Protein AF-A0A368G9F6-F1 (afdb_monomer_lite)

Radius of gyration: 18.99 Å; chains: 1; bounding box: 75×34×53 Å

Organism: Ancylostoma caninum (NCBI:txid29170)

Foldseek 3Di:
DDDDPPPPPPLPQDEQEALELVSLVDDLVSHQEYAYDCVNPVCLVVDPSNQVNQAPRAEYQEAAAPPEADQDRYPDLEHEYEQNREHADAYARHQEDHHYDYDQPGQYEAHADNHQNYACPVVVVVCVVSVHPHHDHDHHHPPDPPPPPPDD

Structure (mmCIF, N/CA/C/O backbone):
data_AF-A0A368G9F6-F1
#
_entry.id   AF-A0A368G9F6-F1
#
loop_
_atom_site.group_PDB
_atom_site.id
_atom_site.type_symbol
_atom_site.label_atom_id
_atom_site.label_alt_id
_atom_site.label_comp_id
_atom_site.label_asym_id
_atom_site.label_entity_id
_atom_site.label_seq_id
_atom_site.pdbx_PDB_ins_code
_atom_site.Cartn_x
_atom_site.Cartn_y
_atom_site.Cartn_z
_atom_site.occupancy
_atom_site.B_iso_or_equiv
_atom_site.auth_seq_id
_atom_site.auth_comp_id
_atom_site.auth_asym_id
_atom_site.auth_atom_id
_atom_site.pdbx_PDB_model_num
ATOM 1 N N . SER A 1 1 ? 36.247 -20.193 29.866 1.00 38.34 1 SER A N 1
ATOM 2 C CA . SER A 1 1 ? 34.857 -20.304 30.342 1.00 38.34 1 SER A CA 1
ATOM 3 C C . SER A 1 1 ? 34.238 -18.927 30.326 1.00 38.34 1 SER A C 1
ATOM 5 O O . SER A 1 1 ? 34.652 -18.111 31.130 1.00 38.34 1 SER A O 1
ATOM 7 N N . LEU A 1 2 ? 33.587 -18.513 29.239 1.00 40.16 2 LEU A N 1
ATOM 8 C CA . LEU A 1 2 ? 32.252 -18.899 28.742 1.00 40.16 2 LEU A CA 1
ATOM 9 C C . LEU A 1 2 ? 31.105 -18.337 29.595 1.00 40.16 2 LEU A C 1
ATOM 11 O O . LEU A 1 2 ? 30.931 -18.760 30.732 1.00 40.16 2 LEU A O 1
ATOM 15 N N . ASN A 1 3 ? 30.322 -17.495 28.907 1.00 39.22 3 ASN A N 1
ATOM 16 C CA . ASN A 1 3 ? 28.922 -17.102 29.103 1.00 39.22 3 ASN A CA 1
ATOM 17 C C . ASN A 1 3 ? 28.603 -16.147 30.268 1.00 39.22 3 ASN A C 1
ATOM 19 O O . ASN A 1 3 ? 29.138 -16.281 31.356 1.00 39.22 3 ASN A O 1
ATOM 23 N N . ASP A 1 4 ? 27.739 -15.143 30.118 1.00 39.31 4 ASP A N 1
ATOM 24 C CA . ASP A 1 4 ? 26.715 -14.903 29.094 1.00 39.31 4 ASP A CA 1
ATOM 25 C C . ASP A 1 4 ? 26.522 -13.386 28.931 1.00 39.31 4 ASP A C 1
ATOM 27 O O . ASP A 1 4 ? 26.034 -12.695 29.825 1.00 39.31 4 ASP A O 1
ATOM 31 N N . GLY A 1 5 ? 26.967 -12.853 27.794 1.00 38.47 5 GLY A N 1
ATOM 32 C CA . GLY A 1 5 ? 26.631 -11.505 27.365 1.00 38.47 5 GLY A CA 1
ATOM 33 C C . GLY A 1 5 ? 25.258 -11.524 26.717 1.00 38.47 5 GLY A C 1
ATOM 34 O O . GLY A 1 5 ? 25.165 -11.422 25.494 1.00 38.47 5 GLY A O 1
ATOM 35 N N . SER A 1 6 ? 24.207 -11.642 27.526 1.00 40.81 6 SER A N 1
ATOM 36 C CA . SER A 1 6 ? 22.826 -11.532 27.065 1.00 40.81 6 SER A CA 1
ATOM 37 C C . SER A 1 6 ? 22.538 -10.071 26.710 1.00 40.81 6 SER A C 1
ATOM 39 O O . SER A 1 6 ? 21.923 -9.316 27.460 1.00 40.81 6 SER A O 1
ATOM 41 N N . ARG A 1 7 ? 23.025 -9.634 25.545 1.00 39.84 7 ARG A N 1
ATOM 42 C CA . ARG A 1 7 ? 22.480 -8.462 24.868 1.00 39.84 7 ARG A CA 1
ATOM 43 C C . ARG A 1 7 ? 21.118 -8.876 24.340 1.00 39.84 7 ARG A C 1
ATOM 45 O O . ARG A 1 7 ? 21.007 -9.481 23.280 1.00 39.84 7 ARG A O 1
ATOM 52 N N . ILE A 1 8 ? 20.090 -8.570 25.120 1.00 41.03 8 ILE A N 1
ATOM 53 C CA . ILE A 1 8 ? 18.724 -8.495 24.623 1.00 41.03 8 ILE A CA 1
ATOM 54 C C . ILE A 1 8 ? 18.738 -7.384 23.572 1.00 41.03 8 ILE A C 1
ATOM 56 O O . ILE A 1 8 ? 18.712 -6.199 23.901 1.00 41.03 8 ILE A O 1
ATOM 60 N N . PHE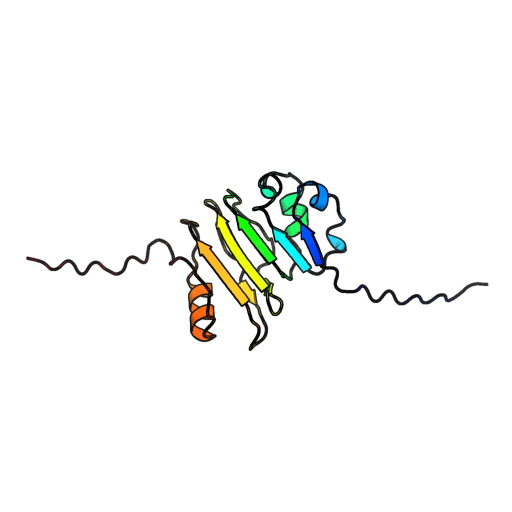 A 1 9 ? 18.846 -7.764 22.302 1.00 40.84 9 PHE A N 1
ATOM 61 C CA . PHE A 1 9 ? 18.438 -6.890 21.220 1.00 40.84 9 PHE A CA 1
ATOM 62 C C . PHE A 1 9 ? 16.920 -6.826 21.320 1.00 40.84 9 PHE A C 1
ATOM 64 O O . PHE A 1 9 ? 16.219 -7.732 20.879 1.00 40.84 9 PHE A O 1
ATOM 71 N N . ILE A 1 10 ? 16.403 -5.774 21.952 1.00 43.94 10 ILE A N 1
ATOM 72 C CA . ILE A 1 10 ? 15.061 -5.329 21.607 1.00 43.94 10 ILE A CA 1
ATOM 73 C C . ILE A 1 10 ? 15.214 -4.900 20.151 1.00 43.94 10 ILE A C 1
ATOM 75 O O . ILE A 1 10 ? 15.770 -3.835 19.885 1.00 43.94 10 ILE A O 1
ATOM 79 N N . SER A 1 11 ? 14.850 -5.772 19.209 1.00 46.03 11 SER A N 1
ATOM 80 C CA . SER A 1 11 ? 14.675 -5.375 17.818 1.00 46.03 11 SER A CA 1
ATOM 81 C C . SER A 1 11 ? 13.563 -4.335 17.843 1.00 46.03 11 SER A C 1
ATOM 83 O O . SER A 1 11 ? 12.380 -4.673 17.916 1.00 46.03 11 SER A O 1
ATOM 85 N N . GLY A 1 12 ? 13.951 -3.064 17.935 1.00 52.72 12 GLY A N 1
ATOM 86 C CA . GLY A 1 12 ? 13.027 -1.961 17.764 1.00 52.72 12 GLY A CA 1
ATOM 87 C C . GLY A 1 12 ? 12.317 -2.175 16.438 1.00 52.72 12 GLY A C 1
ATOM 88 O O . GLY A 1 12 ? 12.935 -2.650 15.487 1.00 52.72 12 GLY A O 1
ATOM 89 N N . ALA A 1 13 ? 11.020 -1.898 16.400 1.00 60.62 13 ALA A N 1
ATOM 90 C CA . ALA A 1 13 ? 10.264 -1.952 15.166 1.00 60.62 13 ALA A CA 1
ATOM 91 C C . ALA A 1 13 ? 10.911 -0.996 14.148 1.00 60.62 13 ALA A C 1
ATOM 93 O O . ALA A 1 13 ? 10.700 0.215 14.210 1.00 60.62 13 ALA A O 1
ATOM 94 N N . GLU A 1 14 ? 11.761 -1.518 13.261 1.00 86.06 14 GLU A N 1
ATOM 95 C CA . GLU A 1 14 ? 12.431 -0.708 12.260 1.00 86.06 14 GLU A CA 1
ATOM 96 C C . GLU A 1 14 ? 11.470 -0.452 11.102 1.00 86.06 14 GLU A C 1
ATOM 98 O O . GLU A 1 14 ? 10.943 -1.381 10.480 1.00 86.06 14 GLU A O 1
ATOM 103 N N . THR A 1 15 ? 11.206 0.827 10.852 1.00 92.88 15 THR A N 1
ATOM 104 C CA . THR A 1 15 ? 10.525 1.274 9.642 1.00 92.88 15 THR A CA 1
ATOM 105 C C . THR A 1 15 ? 11.558 1.374 8.526 1.00 92.88 15 THR A C 1
ATOM 107 O O . THR A 1 15 ? 12.552 2.092 8.650 1.00 92.88 15 THR A O 1
ATOM 110 N N . CYS A 1 16 ? 11.315 0.677 7.424 1.00 95.00 16 CYS A N 1
ATOM 111 C CA . CYS A 1 16 ? 12.109 0.801 6.215 1.00 95.00 16 CYS A CA 1
ATOM 112 C C . CYS A 1 16 ? 11.551 1.917 5.339 1.00 95.00 16 CYS A C 1
ATOM 114 O O . CYS A 1 16 ? 10.407 1.854 4.895 1.00 95.00 16 CYS A O 1
ATOM 116 N N . TYR A 1 17 ? 12.388 2.922 5.101 1.00 95.50 17 TYR A N 1
ATOM 117 C CA . TYR A 1 17 ? 12.109 4.038 4.207 1.00 95.50 17 TYR A CA 1
ATOM 118 C C . TYR A 1 17 ? 12.598 3.676 2.809 1.00 95.50 17 TYR A C 1
ATOM 120 O O . TYR A 1 17 ? 13.780 3.381 2.639 1.00 95.50 17 TYR A O 1
ATOM 128 N N . VAL A 1 18 ? 11.690 3.669 1.839 1.00 96.38 18 VAL A N 1
ATOM 129 C CA . VAL A 1 18 ? 11.954 3.340 0.437 1.00 96.38 18 VAL A CA 1
ATOM 130 C C . VAL A 1 18 ? 11.541 4.535 -0.411 1.00 96.38 18 VAL A C 1
ATOM 132 O O . VAL A 1 18 ? 10.379 4.671 -0.799 1.00 96.38 18 VAL A O 1
ATOM 135 N N . HIS A 1 19 ? 12.494 5.435 -0.656 1.00 96.12 19 HIS A N 1
ATOM 136 C CA . HIS A 1 19 ? 12.287 6.690 -1.394 1.00 96.12 19 HIS A CA 1
ATOM 137 C C . HIS A 1 19 ? 13.164 6.778 -2.651 1.00 96.12 19 HIS A C 1
ATOM 139 O O . HIS A 1 19 ? 13.049 7.730 -3.418 1.00 96.12 19 HIS A O 1
ATOM 145 N N . SER A 1 20 ? 14.026 5.784 -2.872 1.00 96.44 20 SER A N 1
ATOM 146 C CA . SER A 1 20 ? 14.850 5.607 -4.064 1.00 96.44 20 SER A CA 1
ATOM 147 C C . SER A 1 20 ? 15.125 4.126 -4.333 1.00 96.44 20 SER A C 1
ATOM 149 O O . SER A 1 20 ? 15.037 3.292 -3.429 1.00 96.44 20 SER A O 1
ATOM 151 N N . VAL A 1 21 ? 15.546 3.785 -5.556 1.00 95.62 21 VAL A N 1
ATOM 152 C CA . VAL A 1 21 ? 15.940 2.399 -5.901 1.00 95.62 21 VAL A CA 1
ATOM 153 C C . VAL A 1 21 ? 17.037 1.850 -4.973 1.00 95.62 21 VAL A C 1
ATOM 155 O O . VAL A 1 21 ? 17.052 0.661 -4.670 1.00 95.62 21 VAL A O 1
ATOM 158 N N . LYS A 1 22 ? 17.943 2.702 -4.468 1.00 95.62 22 LYS A N 1
ATOM 159 C CA . LYS A 1 22 ? 19.035 2.276 -3.571 1.00 95.62 22 LYS A CA 1
ATOM 160 C C . LYS A 1 22 ? 18.538 1.744 -2.230 1.00 95.62 22 LYS A C 1
ATOM 162 O O . LYS A 1 22 ? 19.216 0.920 -1.623 1.00 95.62 22 LYS A O 1
ATOM 167 N N . ASP A 1 23 ? 17.375 2.191 -1.771 1.00 95.44 23 ASP A N 1
ATOM 168 C CA . ASP A 1 23 ? 16.820 1.752 -0.490 1.00 95.44 23 ASP A CA 1
ATOM 169 C C . ASP A 1 23 ? 16.366 0.285 -0.538 1.00 95.44 23 ASP A C 1
ATOM 171 O O . ASP A 1 23 ? 16.315 -0.383 0.494 1.00 95.44 23 ASP A O 1
ATOM 175 N N . LEU A 1 24 ? 16.132 -0.246 -1.745 1.00 95.44 24 LEU A N 1
ATOM 176 C CA . LEU A 1 24 ? 15.812 -1.654 -1.987 1.00 95.44 24 LEU A CA 1
ATOM 177 C C . LEU A 1 24 ? 17.014 -2.594 -1.782 1.00 95.44 24 LEU A C 1
ATOM 179 O O . LEU A 1 24 ? 16.836 -3.808 -1.752 1.00 95.44 24 LEU A O 1
ATOM 183 N N . GLU A 1 25 ? 18.235 -2.064 -1.63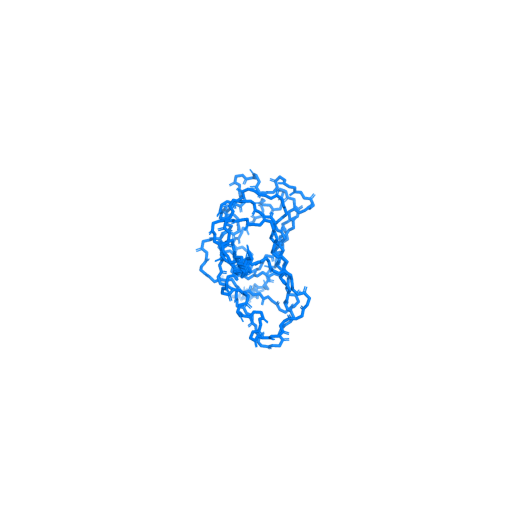2 1.00 93.62 25 GLU A N 1
ATOM 184 C CA . GLU A 1 25 ? 19.430 -2.860 -1.300 1.00 93.62 25 GLU A CA 1
ATOM 185 C C . GLU A 1 25 ? 19.475 -3.279 0.176 1.00 93.62 25 GLU A C 1
ATOM 187 O O . GLU A 1 25 ? 20.312 -4.093 0.575 1.00 93.62 25 GLU A O 1
ATOM 192 N N . ARG A 1 26 ? 18.602 -2.704 1.011 1.00 89.69 26 ARG A N 1
ATOM 193 C CA . ARG A 1 26 ? 18.502 -3.058 2.426 1.00 89.69 26 ARG A CA 1
ATOM 194 C C . ARG A 1 26 ? 17.938 -4.468 2.596 1.00 89.69 26 ARG A C 1
ATOM 196 O O . ARG A 1 26 ? 17.255 -5.010 1.731 1.00 89.69 26 ARG A O 1
ATOM 203 N N . ASN A 1 27 ? 18.194 -5.061 3.756 1.00 88.62 27 ASN A N 1
ATOM 204 C CA . ASN A 1 27 ? 17.630 -6.358 4.084 1.00 88.62 27 ASN A CA 1
ATOM 205 C C . ASN A 1 27 ? 16.159 -6.220 4.514 1.00 88.62 27 ASN A C 1
ATOM 207 O O . ASN A 1 27 ? 15.869 -5.766 5.620 1.00 88.62 27 ASN A O 1
ATOM 211 N N . ALA A 1 28 ? 15.230 -6.663 3.663 1.00 88.31 28 ALA A N 1
ATOM 212 C CA . ALA A 1 28 ? 13.794 -6.595 3.934 1.00 88.31 28 ALA A CA 1
ATOM 213 C C . ALA A 1 28 ? 13.364 -7.338 5.216 1.00 88.31 28 ALA A C 1
ATOM 215 O O . ALA A 1 28 ? 12.358 -6.976 5.819 1.00 88.31 28 ALA A O 1
ATOM 216 N N . SER A 1 29 ? 14.118 -8.350 5.676 1.00 87.81 29 SER A N 1
ATOM 217 C CA . SER A 1 29 ? 13.768 -9.099 6.895 1.00 87.81 29 SER A CA 1
ATOM 218 C C . SER A 1 29 ? 13.927 -8.293 8.187 1.00 87.81 29 SER A C 1
ATOM 220 O O . SER A 1 29 ? 13.459 -8.727 9.236 1.00 87.81 29 SER A O 1
ATOM 222 N N . GLU A 1 30 ? 14.629 -7.163 8.133 1.00 88.06 30 GLU A N 1
ATOM 223 C CA . GLU A 1 30 ? 14.790 -6.241 9.264 1.00 88.06 30 GLU A CA 1
ATOM 224 C C . GLU A 1 30 ? 13.619 -5.247 9.347 1.00 88.06 30 GLU A C 1
ATOM 226 O O . GLU A 1 30 ? 13.393 -4.630 10.386 1.00 88.06 30 GLU A O 1
ATOM 231 N N . CYS A 1 31 ? 12.825 -5.133 8.278 1.00 91.12 31 CYS A N 1
ATOM 232 C CA . CYS A 1 31 ? 11.699 -4.218 8.195 1.00 91.12 31 CYS A CA 1
ATOM 233 C C . CYS A 1 31 ? 10.491 -4.762 8.961 1.00 91.12 31 CYS A C 1
ATOM 235 O O . CYS A 1 31 ? 9.897 -5.776 8.599 1.00 91.12 31 CYS A O 1
ATOM 237 N N . THR A 1 32 ? 10.067 -4.032 9.986 1.00 90.31 32 THR A N 1
ATOM 238 C CA . THR A 1 32 ? 8.788 -4.286 10.669 1.00 90.31 32 THR A CA 1
ATOM 239 C C . THR A 1 32 ? 7.654 -3.459 10.086 1.00 90.31 32 THR A C 1
ATOM 241 O O . THR A 1 32 ? 6.514 -3.911 10.091 1.00 90.31 32 THR A O 1
ATOM 244 N N . ALA A 1 33 ? 7.977 -2.281 9.543 1.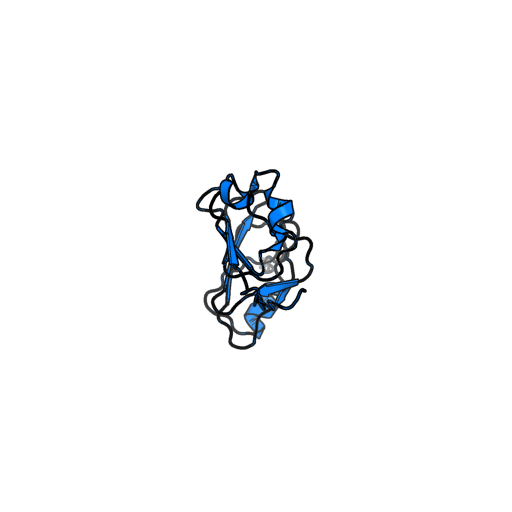00 95.06 33 ALA A N 1
ATOM 245 C CA . ALA A 1 33 ? 7.030 -1.437 8.840 1.00 95.06 33 ALA A CA 1
ATOM 246 C C . ALA A 1 33 ? 7.625 -0.794 7.589 1.00 95.06 33 ALA A C 1
ATOM 248 O O . ALA A 1 33 ? 8.845 -0.715 7.435 1.00 95.06 33 ALA A O 1
ATOM 249 N N . LEU A 1 34 ? 6.747 -0.318 6.709 1.00 96.50 34 LEU A N 1
ATOM 250 C CA . LEU A 1 34 ? 7.099 0.342 5.458 1.00 96.50 34 LEU A CA 1
ATOM 251 C C . LEU A 1 34 ? 6.720 1.825 5.478 1.00 96.50 34 LEU A C 1
ATOM 253 O O . LEU A 1 34 ? 5.607 2.202 5.856 1.00 96.50 34 LEU A O 1
ATOM 257 N N . ASP A 1 35 ? 7.648 2.638 4.998 1.00 97.19 35 ASP A N 1
ATOM 258 C CA . ASP A 1 35 ? 7.422 3.993 4.519 1.00 97.19 35 ASP A CA 1
ATOM 259 C C . ASP A 1 35 ? 7.886 4.040 3.056 1.00 97.19 35 ASP A C 1
ATOM 261 O O . ASP A 1 35 ? 9.080 4.077 2.764 1.00 97.19 35 ASP A O 1
ATOM 265 N N . LEU A 1 36 ? 6.938 3.929 2.127 1.00 97.00 36 LEU A N 1
ATOM 266 C CA . LEU A 1 36 ? 7.181 3.898 0.687 1.00 97.00 36 LEU A CA 1
ATOM 267 C C . LEU A 1 36 ? 6.691 5.193 0.047 1.00 97.00 36 LEU A C 1
ATOM 269 O O . LEU A 1 36 ? 5.519 5.553 0.186 1.00 97.00 36 LEU A O 1
ATOM 273 N N . ASN A 1 37 ? 7.559 5.829 -0.739 1.00 96.44 37 ASN A N 1
ATOM 274 C CA . ASN A 1 37 ? 7.204 6.997 -1.532 1.00 96.44 37 ASN A CA 1
ATOM 275 C C . ASN A 1 37 ? 7.773 6.909 -2.951 1.00 96.44 37 ASN A C 1
ATOM 277 O O . ASN A 1 37 ? 8.915 7.295 -3.199 1.00 96.44 37 ASN A O 1
ATOM 281 N N . THR A 1 38 ? 6.953 6.446 -3.897 1.00 94.69 38 THR A N 1
ATOM 282 C CA . THR A 1 38 ? 7.357 6.314 -5.306 1.00 94.69 38 THR A CA 1
ATOM 283 C C . THR A 1 38 ? 7.222 7.607 -6.103 1.00 94.69 38 THR A C 1
ATOM 285 O O . THR A 1 38 ? 7.608 7.633 -7.264 1.00 94.69 38 THR A O 1
ATOM 288 N N . TYR A 1 39 ? 6.687 8.685 -5.520 1.00 91.12 39 TYR A N 1
ATOM 289 C CA . TYR A 1 39 ? 6.613 9.985 -6.194 1.00 91.12 39 TYR A CA 1
ATOM 290 C C . TYR A 1 39 ? 7.995 10.647 -6.313 1.00 91.12 39 TYR A C 1
ATOM 292 O O . TYR A 1 39 ? 8.253 11.394 -7.253 1.00 91.12 39 TYR A O 1
ATOM 300 N N . LEU A 1 40 ? 8.897 10.374 -5.364 1.00 86.81 40 LEU A N 1
ATOM 301 C CA . LEU A 1 40 ? 10.263 10.911 -5.377 1.00 86.81 40 LEU A CA 1
ATOM 302 C C . LEU A 1 40 ? 11.158 10.219 -6.412 1.00 86.81 40 LEU A C 1
ATOM 304 O O . LEU A 1 40 ? 12.055 10.853 -6.966 1.00 86.81 40 LEU A O 1
ATOM 308 N N . ASP A 1 41 ? 10.894 8.942 -6.681 1.00 90.19 41 ASP A N 1
ATOM 309 C CA . ASP A 1 41 ? 11.612 8.133 -7.656 1.00 90.19 41 ASP A CA 1
ATOM 310 C C . ASP A 1 41 ? 10.664 7.073 -8.239 1.00 90.19 41 ASP A C 1
ATOM 312 O O . ASP A 1 41 ? 10.329 6.067 -7.607 1.00 90.19 41 ASP A O 1
ATOM 316 N N . HIS A 1 42 ? 10.216 7.318 -9.470 1.00 87.44 42 HIS A N 1
ATOM 317 C CA . HIS A 1 42 ? 9.282 6.437 -10.169 1.00 87.44 42 HIS A CA 1
ATOM 318 C C . HIS A 1 42 ? 9.946 5.125 -10.621 1.00 87.44 42 HIS A C 1
ATOM 320 O O . HIS A 1 42 ? 9.243 4.184 -10.989 1.00 87.44 42 HIS A O 1
ATOM 326 N N . ASP A 1 43 ? 11.281 5.032 -10.606 1.00 92.50 43 ASP A N 1
ATOM 327 C CA . ASP A 1 43 ? 11.989 3.816 -11.005 1.00 92.50 43 ASP A CA 1
ATOM 328 C C . ASP A 1 43 ? 12.031 2.771 -9.881 1.00 92.50 43 ASP A C 1
ATOM 330 O O . ASP A 1 43 ? 12.310 1.603 -10.156 1.00 92.50 43 ASP A O 1
ATOM 334 N N . ILE A 1 44 ? 11.652 3.136 -8.644 1.00 95.44 44 ILE A N 1
ATOM 335 C CA . ILE A 1 44 ? 11.494 2.196 -7.519 1.00 95.44 44 ILE A CA 1
ATOM 336 C C . ILE A 1 44 ? 10.639 1.004 -7.940 1.00 95.44 44 ILE A C 1
ATOM 338 O O . ILE A 1 44 ? 11.074 -0.134 -7.817 1.00 95.44 44 ILE A O 1
ATOM 342 N N . VAL A 1 45 ? 9.449 1.257 -8.488 1.00 93.44 45 VAL A N 1
ATOM 343 C CA . VAL A 1 45 ? 8.487 0.203 -8.854 1.00 93.44 45 VAL A CA 1
ATOM 344 C C . VAL A 1 45 ? 8.913 -0.620 -10.067 1.00 93.44 45 VAL A C 1
ATOM 346 O O . VAL A 1 45 ? 8.394 -1.713 -10.274 1.00 93.44 45 VAL A O 1
ATOM 349 N N . ARG A 1 46 ? 9.870 -0.117 -10.856 1.00 92.19 46 ARG A N 1
ATOM 350 C CA . ARG A 1 46 ? 10.441 -0.814 -12.016 1.00 92.19 46 ARG A CA 1
ATOM 351 C C . ARG A 1 46 ? 11.640 -1.681 -11.652 1.00 92.19 46 ARG A C 1
ATOM 353 O O . ARG A 1 46 ? 12.079 -2.476 -12.482 1.00 92.19 46 ARG A O 1
ATOM 360 N N . SER A 1 47 ? 12.190 -1.522 -10.449 1.00 94.75 47 SER A N 1
ATOM 361 C CA . SER A 1 47 ? 13.268 -2.375 -9.967 1.00 94.75 47 SER A CA 1
ATOM 362 C C . SER A 1 47 ? 12.783 -3.817 -9.830 1.00 94.75 47 SER A C 1
ATOM 364 O O . SER A 1 47 ? 11.729 -4.091 -9.257 1.00 94.75 47 SER A O 1
ATOM 366 N N . ASP A 1 48 ? 13.606 -4.753 -10.290 1.00 94.88 48 ASP A N 1
ATOM 367 C CA . ASP A 1 48 ? 13.420 -6.191 -10.100 1.00 94.88 48 ASP A CA 1
ATOM 368 C C . ASP A 1 48 ? 13.361 -6.604 -8.619 1.00 94.88 48 ASP A C 1
ATOM 370 O O . ASP A 1 48 ? 12.734 -7.606 -8.282 1.00 94.88 48 ASP A O 1
ATOM 374 N N . LYS A 1 49 ? 13.951 -5.807 -7.721 1.00 95.19 49 LYS A N 1
ATOM 375 C CA . LYS A 1 49 ? 13.948 -6.035 -6.267 1.00 95.19 49 LYS A CA 1
ATOM 376 C C . LYS A 1 49 ? 12.690 -5.541 -5.566 1.00 95.19 49 LYS A C 1
ATOM 378 O O . LYS A 1 49 ? 12.431 -5.954 -4.438 1.00 95.19 49 LYS A O 1
ATOM 383 N N . PHE A 1 50 ? 11.917 -4.656 -6.195 1.00 95.50 50 PHE A N 1
ATOM 384 C CA . PHE A 1 50 ? 10.834 -3.934 -5.530 1.00 95.50 50 PHE A CA 1
ATOM 385 C C . PHE A 1 50 ? 9.810 -4.867 -4.892 1.00 95.50 50 PHE A C 1
ATOM 387 O O . PHE A 1 50 ? 9.563 -4.797 -3.687 1.00 95.50 50 PHE A O 1
ATOM 394 N N . PHE A 1 51 ? 9.234 -5.760 -5.700 1.00 95.69 51 PHE A N 1
ATOM 395 C CA . PHE A 1 51 ? 8.183 -6.651 -5.226 1.00 95.69 51 PHE A CA 1
ATOM 396 C C . PHE A 1 51 ? 8.704 -7.575 -4.124 1.00 95.69 51 PHE A C 1
ATOM 398 O O . PHE A 1 51 ? 8.073 -7.701 -3.078 1.00 95.69 51 PHE A O 1
ATOM 405 N N . ASP A 1 52 ? 9.884 -8.167 -4.316 1.00 94.94 52 ASP A N 1
ATOM 406 C CA . ASP A 1 52 ? 10.485 -9.059 -3.325 1.00 94.94 52 ASP A CA 1
ATOM 407 C C . ASP A 1 52 ? 10.789 -8.361 -1.996 1.00 94.94 52 ASP A C 1
ATOM 409 O O . ASP A 1 52 ? 10.639 -8.987 -0.944 1.00 94.94 52 ASP A O 1
ATOM 413 N N . PHE A 1 53 ? 11.142 -7.075 -2.032 1.00 95.94 53 PHE A N 1
ATOM 414 C CA . PHE A 1 53 ? 11.385 -6.274 -0.839 1.00 95.94 53 PHE A CA 1
ATOM 415 C C . PHE A 1 53 ? 10.100 -6.032 -0.038 1.00 95.94 53 PHE A C 1
ATOM 417 O O . PHE A 1 53 ? 10.070 -6.259 1.171 1.00 95.94 53 PHE A O 1
ATOM 424 N N . ILE A 1 54 ? 9.023 -5.579 -0.690 1.00 95.06 54 ILE A N 1
ATOM 425 C CA . ILE A 1 54 ? 7.830 -5.107 0.031 1.00 95.06 54 ILE A CA 1
ATOM 426 C C . ILE A 1 54 ? 6.772 -6.186 0.281 1.00 95.06 54 ILE A C 1
ATOM 428 O O . ILE A 1 54 ? 5.944 -6.017 1.179 1.00 95.06 54 ILE A O 1
ATOM 432 N N . LYS A 1 55 ? 6.770 -7.293 -0.481 1.00 94.56 55 LYS A N 1
ATOM 433 C CA . LYS A 1 55 ? 5.619 -8.217 -0.554 1.00 94.56 55 LYS A CA 1
ATOM 434 C C . LYS A 1 55 ? 5.178 -8.826 0.778 1.00 94.56 55 LYS A C 1
ATOM 436 O O . LYS A 1 55 ? 4.011 -9.194 0.896 1.00 94.56 55 LYS A O 1
ATOM 441 N N . ASN A 1 56 ? 6.089 -8.920 1.750 1.00 93.81 56 ASN A N 1
ATOM 442 C CA . ASN A 1 56 ? 5.863 -9.521 3.068 1.00 93.81 56 ASN A CA 1
ATOM 443 C C . ASN A 1 56 ? 5.842 -8.508 4.225 1.00 93.81 56 ASN A C 1
ATOM 445 O O . ASN A 1 56 ? 5.664 -8.916 5.373 1.00 93.81 56 ASN A O 1
ATOM 449 N N . ILE A 1 57 ? 6.025 -7.209 3.964 1.00 94.50 57 ILE A N 1
ATOM 450 C CA . ILE A 1 57 ? 5.950 -6.195 5.021 1.00 94.50 57 ILE A CA 1
ATOM 451 C C . ILE A 1 57 ? 4.474 -5.960 5.353 1.00 94.50 57 ILE A C 1
ATOM 453 O O . ILE A 1 57 ? 3.698 -5.543 4.494 1.00 94.50 57 ILE A O 1
ATOM 457 N N . GLY A 1 58 ? 4.087 -6.262 6.594 1.00 94.12 58 GLY A N 1
ATOM 458 C CA . GLY A 1 58 ? 2.683 -6.299 7.017 1.00 94.12 58 GLY A CA 1
ATOM 459 C C . GLY A 1 58 ? 2.153 -5.044 7.701 1.00 94.12 58 GLY A C 1
ATOM 460 O O . GLY A 1 58 ? 0.973 -5.016 8.041 1.00 94.12 58 GLY A O 1
ATOM 461 N N . GLU A 1 59 ? 2.984 -4.027 7.927 1.00 96.19 59 GLU A N 1
ATOM 462 C CA . GLU A 1 59 ? 2.594 -2.810 8.645 1.00 96.19 59 GLU A CA 1
ATOM 463 C C . GLU A 1 59 ? 3.081 -1.555 7.917 1.00 96.19 59 GLU A C 1
ATOM 465 O O . GLU A 1 59 ? 4.269 -1.437 7.633 1.00 96.19 59 GLU A O 1
ATOM 470 N N . TYR A 1 60 ? 2.194 -0.610 7.599 1.00 96.50 60 TYR A N 1
ATOM 471 C CA . TYR A 1 60 ? 2.521 0.588 6.817 1.00 96.50 60 TYR A CA 1
ATOM 472 C C . TYR A 1 60 ? 2.330 1.876 7.627 1.00 96.50 60 TYR A C 1
ATOM 474 O O . TYR A 1 60 ? 1.359 2.041 8.372 1.00 96.50 60 TYR A O 1
ATOM 482 N N . VAL A 1 61 ? 3.270 2.805 7.435 1.00 96.25 61 VAL A N 1
ATOM 483 C CA . VAL A 1 61 ? 3.202 4.199 7.900 1.00 96.25 61 VAL A CA 1
ATOM 484 C C . VAL A 1 61 ? 2.839 5.106 6.731 1.00 96.25 61 VAL A C 1
ATOM 486 O O . VAL A 1 61 ? 1.874 5.862 6.792 1.00 96.25 61 VAL A O 1
ATOM 489 N N . LEU A 1 62 ? 3.574 4.979 5.631 1.00 96.62 62 LEU A N 1
ATOM 490 C CA . LEU A 1 62 ? 3.284 5.651 4.374 1.00 96.62 62 LEU A CA 1
ATOM 491 C C . LEU A 1 62 ? 3.326 4.614 3.260 1.00 96.62 62 LEU A C 1
ATOM 493 O O . LEU A 1 62 ? 4.287 3.856 3.145 1.00 96.62 62 LEU A O 1
ATOM 497 N N . PHE A 1 63 ? 2.296 4.600 2.425 1.00 97.25 63 PHE A N 1
ATOM 498 C CA . PHE A 1 63 ? 2.296 3.832 1.192 1.00 97.25 63 PHE A CA 1
ATOM 499 C C . PHE A 1 63 ? 1.815 4.717 0.056 1.00 97.25 63 PHE A C 1
ATOM 501 O O . PHE A 1 63 ? 0.614 4.860 -0.159 1.00 97.25 63 PHE A O 1
ATOM 508 N N . MET A 1 64 ? 2.755 5.348 -0.642 1.00 96.81 64 MET A N 1
ATOM 509 C CA . MET A 1 64 ? 2.471 6.179 -1.802 1.00 96.81 64 MET A CA 1
ATOM 510 C C . MET A 1 64 ? 2.974 5.499 -3.066 1.00 96.81 64 MET A C 1
ATOM 512 O O . MET A 1 64 ? 4.175 5.460 -3.330 1.00 96.81 64 MET A O 1
ATOM 516 N N . LEU A 1 65 ? 2.020 5.002 -3.842 1.00 94.50 65 LEU A N 1
ATOM 517 C CA . LEU A 1 65 ? 2.218 4.409 -5.147 1.00 94.50 65 LEU A CA 1
ATOM 518 C C . LEU A 1 65 ? 1.670 5.366 -6.212 1.00 94.50 65 LEU A C 1
ATOM 520 O O . LEU A 1 65 ? 0.481 5.346 -6.515 1.00 94.50 65 LEU A O 1
ATOM 524 N N . ALA A 1 66 ? 2.527 6.238 -6.735 1.00 91.62 66 ALA A N 1
ATOM 525 C CA . ALA A 1 66 ? 2.168 7.268 -7.708 1.00 91.62 66 ALA A CA 1
ATOM 526 C C . ALA A 1 66 ? 2.474 6.826 -9.148 1.00 91.62 66 ALA A C 1
ATOM 528 O O . ALA A 1 66 ? 3.599 6.416 -9.438 1.00 91.62 66 ALA A O 1
ATOM 529 N N . ARG A 1 67 ? 1.492 6.969 -10.050 1.00 88.88 67 ARG A N 1
ATOM 530 C CA . ARG A 1 67 ? 1.611 6.794 -11.515 1.00 88.88 67 ARG A CA 1
ATOM 531 C C . ARG A 1 67 ? 2.366 5.536 -11.936 1.00 88.88 67 ARG A C 1
ATOM 533 O O . ARG A 1 67 ? 3.333 5.603 -12.698 1.00 88.88 67 ARG A O 1
ATOM 540 N N . SER A 1 68 ? 1.923 4.396 -11.425 1.00 88.56 68 SER A N 1
ATOM 541 C CA . SER A 1 68 ? 2.552 3.099 -11.695 1.00 88.56 68 SER A CA 1
ATOM 542 C C . SER A 1 68 ? 1.615 2.127 -12.413 1.00 88.56 68 SER A C 1
ATOM 544 O O . SER A 1 68 ? 0.407 2.339 -12.482 1.00 88.56 68 SER A O 1
ATOM 546 N N . ASP A 1 69 ? 2.195 1.045 -12.921 1.00 89.50 69 ASP A N 1
ATOM 547 C CA . ASP A 1 69 ? 1.557 -0.046 -13.665 1.00 89.50 69 ASP A CA 1
ATOM 548 C C . ASP A 1 69 ? 1.721 -1.403 -12.943 1.00 89.50 69 ASP A C 1
ATOM 550 O O . ASP A 1 69 ? 1.689 -2.483 -13.536 1.00 89.50 69 ASP A O 1
ATOM 554 N N . LEU A 1 70 ? 1.896 -1.368 -11.618 1.00 91.31 70 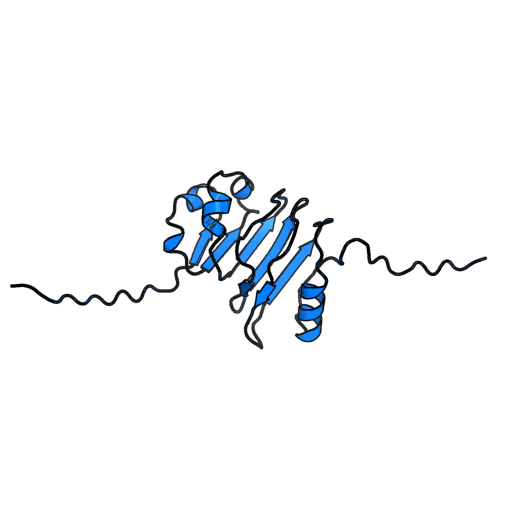LEU A N 1
ATOM 555 C CA . LEU A 1 70 ? 1.969 -2.580 -10.805 1.00 91.31 70 LEU A CA 1
ATOM 556 C C . LEU A 1 70 ? 0.626 -3.299 -10.739 1.00 91.31 70 LEU A C 1
ATOM 558 O O . LEU A 1 70 ? -0.331 -2.780 -10.175 1.00 91.31 70 LEU A O 1
ATOM 562 N N . ARG A 1 71 ? 0.609 -4.564 -11.152 1.00 91.19 71 ARG A N 1
ATOM 563 C CA . ARG A 1 71 ? -0.556 -5.448 -10.978 1.00 91.19 71 ARG A CA 1
ATOM 564 C C . ARG A 1 71 ? -0.777 -5.906 -9.541 1.00 91.19 71 ARG A C 1
ATOM 566 O O . ARG A 1 71 ? -1.895 -6.247 -9.156 1.00 91.19 71 ARG A O 1
ATOM 573 N N . LYS A 1 72 ? 0.293 -5.933 -8.742 1.00 91.38 72 LYS A N 1
ATOM 574 C CA . LYS A 1 72 ? 0.305 -6.422 -7.358 1.00 91.38 72 LYS A CA 1
ATOM 575 C C . LYS A 1 72 ? 1.465 -5.796 -6.583 1.00 91.38 72 LYS A C 1
ATOM 577 O O . LYS A 1 72 ? 2.568 -5.713 -7.113 1.00 91.38 72 LYS A O 1
ATOM 582 N N . PHE A 1 73 ? 1.238 -5.425 -5.321 1.00 91.81 73 PHE A N 1
ATOM 583 C CA . PHE A 1 73 ? 2.286 -4.885 -4.438 1.00 91.81 73 PHE A CA 1
ATOM 584 C C . PHE A 1 73 ? 2.507 -5.695 -3.147 1.00 91.81 73 PHE A C 1
ATOM 586 O O . PHE A 1 73 ? 3.486 -5.474 -2.447 1.00 91.81 73 PHE A O 1
ATOM 593 N N . THR A 1 74 ? 1.631 -6.647 -2.812 1.00 94.38 74 THR A N 1
ATOM 594 C CA . THR A 1 74 ? 1.762 -7.461 -1.591 1.00 94.38 74 THR A CA 1
ATOM 595 C C . THR A 1 74 ? 1.253 -8.887 -1.791 1.00 94.38 74 THR A C 1
ATOM 597 O O . THR A 1 74 ? 0.307 -9.102 -2.553 1.00 94.38 74 THR A O 1
ATOM 600 N N . ASP A 1 75 ? 1.864 -9.858 -1.104 1.00 94.69 75 ASP A N 1
ATOM 601 C CA . ASP A 1 75 ? 1.348 -11.230 -0.975 1.00 94.69 75 ASP A CA 1
ATOM 602 C C . ASP A 1 75 ? 0.385 -11.388 0.213 1.00 94.69 75 ASP A C 1
ATOM 604 O O . ASP A 1 75 ? -0.337 -12.384 0.299 1.00 94.69 75 ASP A O 1
ATOM 608 N N . LEU A 1 76 ? 0.336 -10.401 1.107 1.00 95.00 76 LEU A N 1
ATOM 609 C CA . LEU A 1 76 ? -0.491 -10.441 2.303 1.00 95.00 76 LEU A CA 1
ATOM 610 C C . LEU A 1 76 ? -1.955 -10.147 1.971 1.00 95.00 76 LEU A C 1
ATOM 612 O O . LEU A 1 76 ? -2.284 -9.267 1.176 1.00 95.00 76 LEU A O 1
ATOM 616 N N . SER A 1 77 ? -2.863 -10.873 2.622 1.00 95.12 77 SER A N 1
ATOM 617 C CA . SER A 1 77 ? -4.300 -10.587 2.546 1.00 95.12 77 SER A CA 1
ATOM 618 C C . SER A 1 77 ? -4.703 -9.368 3.375 1.00 95.12 77 SER A C 1
ATOM 620 O O . SER A 1 77 ? -5.747 -8.775 3.114 1.00 95.12 77 SER A O 1
ATOM 622 N N . VAL A 1 78 ? -3.902 -9.030 4.389 1.00 96.62 78 VAL A N 1
ATOM 623 C CA . VAL A 1 78 ? -4.161 -7.969 5.364 1.00 96.62 78 VAL A CA 1
ATOM 624 C C . VAL A 1 78 ? -2.889 -7.154 5.573 1.00 96.62 78 VAL A C 1
ATOM 626 O O . VAL A 1 78 ? -1.809 -7.726 5.713 1.00 96.62 78 VAL A O 1
ATOM 629 N N . ILE A 1 79 ? -3.039 -5.834 5.640 1.00 96.94 79 ILE A N 1
ATOM 630 C CA . ILE A 1 79 ? -1.997 -4.875 6.001 1.00 96.94 79 ILE A CA 1
ATOM 631 C C . ILE A 1 79 ? -2.481 -4.039 7.178 1.00 96.94 79 ILE A C 1
ATOM 633 O O . ILE A 1 79 ? -3.593 -3.509 7.165 1.00 96.94 79 ILE A O 1
ATOM 637 N N . LYS A 1 80 ? -1.625 -3.893 8.185 1.00 97.56 80 LYS A N 1
ATOM 638 C CA . LYS A 1 80 ? -1.873 -3.039 9.344 1.00 97.56 80 LYS A CA 1
ATOM 639 C C . LYS A 1 80 ? -1.414 -1.616 9.061 1.00 97.56 80 LYS A C 1
ATOM 641 O O . LYS A 1 80 ? -0.349 -1.413 8.486 1.00 97.56 80 LYS A O 1
ATOM 646 N N . LEU A 1 81 ? -2.194 -0.633 9.480 1.00 97.38 81 LEU A N 1
ATOM 647 C CA . LEU A 1 81 ? -1.863 0.781 9.366 1.00 97.38 81 LEU A CA 1
ATOM 648 C C . LEU A 1 81 ? -1.605 1.356 10.759 1.00 97.38 81 LEU A C 1
ATOM 650 O O . LEU A 1 81 ? -2.412 1.161 11.672 1.00 97.38 81 LEU A O 1
ATOM 654 N N . ARG A 1 82 ? -0.484 2.068 10.915 1.00 95.38 82 ARG A N 1
ATOM 655 C CA . ARG A 1 82 ? -0.168 2.788 12.160 1.00 95.38 82 ARG A CA 1
ATOM 656 C C . ARG A 1 82 ? -1.067 4.012 12.344 1.00 95.38 82 ARG A C 1
ATOM 658 O O . ARG A 1 82 ? -1.623 4.540 11.383 1.00 95.38 82 ARG A O 1
ATOM 665 N N . ASP A 1 83 ? -1.163 4.506 13.577 1.00 94.50 83 ASP A N 1
ATOM 666 C CA . ASP A 1 83 ? -1.741 5.831 13.812 1.00 94.50 83 ASP A CA 1
ATOM 667 C C . ASP A 1 83 ? -0.947 6.904 13.048 1.00 94.50 83 ASP A C 1
ATOM 669 O O . ASP A 1 83 ? 0.284 6.930 13.078 1.00 94.50 83 ASP A O 1
ATOM 673 N N . GLY A 1 84 ? -1.663 7.765 12.328 1.00 95.31 84 GLY A N 1
ATOM 674 C CA . GLY A 1 84 ? -1.102 8.746 11.401 1.00 95.31 84 GLY A CA 1
ATOM 675 C C . GLY A 1 84 ? -0.802 8.211 9.996 1.00 95.31 84 GLY A C 1
ATOM 676 O O . GLY A 1 84 ? -0.251 8.963 9.192 1.00 95.31 84 GLY A O 1
ATOM 677 N N . ALA A 1 85 ? -1.131 6.953 9.681 1.00 97.06 85 ALA A N 1
ATOM 678 C CA . ALA A 1 85 ? -0.764 6.364 8.399 1.00 97.06 85 ALA A CA 1
ATOM 679 C C . ALA A 1 85 ? -1.508 6.969 7.198 1.00 97.06 85 ALA A C 1
ATOM 681 O O . ALA A 1 85 ? -2.675 7.369 7.278 1.00 97.06 85 ALA A O 1
ATOM 682 N N . SER A 1 86 ? -0.832 6.972 6.049 1.00 97.44 86 SER A N 1
ATOM 683 C CA . SER A 1 86 ? -1.380 7.454 4.781 1.00 97.44 86 SER A CA 1
ATOM 684 C C . SER A 1 86 ? -1.156 6.448 3.658 1.00 97.44 86 SER A C 1
ATOM 686 O O . SER A 1 86 ? -0.034 5.990 3.430 1.00 97.44 86 SER A O 1
ATOM 688 N N . VAL A 1 87 ? -2.229 6.119 2.942 1.00 97.75 87 VAL A N 1
ATOM 689 C CA . VAL A 1 87 ? -2.215 5.226 1.780 1.00 97.75 87 VAL A CA 1
ATOM 690 C C . VAL A 1 87 ? -2.684 6.016 0.565 1.00 97.75 87 VAL A C 1
ATOM 692 O O . VAL A 1 87 ? -3.848 6.399 0.477 1.00 97.75 87 VAL A O 1
ATOM 695 N N . SER A 1 88 ? -1.782 6.253 -0.382 1.00 97.00 88 SER A N 1
ATOM 696 C CA . SER A 1 88 ? -2.054 6.944 -1.638 1.00 97.00 88 SER A CA 1
ATOM 697 C C . SER A 1 88 ? -1.739 6.023 -2.810 1.00 97.00 88 SER A C 1
ATOM 699 O O . SER A 1 88 ? -0.595 5.612 -2.975 1.00 97.00 88 SER A O 1
ATOM 701 N N . ILE A 1 89 ? -2.733 5.694 -3.630 1.00 95.69 89 ILE A N 1
ATOM 702 C CA . ILE A 1 89 ? -2.588 4.756 -4.745 1.00 95.69 89 ILE A CA 1
ATOM 703 C C . ILE A 1 89 ? -3.166 5.386 -6.015 1.00 95.69 89 ILE A C 1
ATOM 705 O O . ILE A 1 89 ? -4.372 5.605 -6.125 1.00 95.69 89 ILE A O 1
ATOM 709 N N . GLU A 1 90 ? -2.285 5.632 -6.978 1.00 93.62 90 GLU A N 1
ATOM 710 C CA . GLU A 1 90 ? -2.567 6.033 -8.357 1.00 93.62 90 GLU A CA 1
ATOM 711 C C . GLU A 1 90 ? -1.876 5.013 -9.276 1.00 93.62 90 GLU A C 1
ATOM 713 O O . GLU A 1 90 ? -0.674 5.100 -9.554 1.00 93.62 90 GLU A O 1
ATOM 718 N N . ASN A 1 91 ? -2.613 3.977 -9.676 1.00 91.62 91 ASN A N 1
ATOM 719 C CA . ASN A 1 91 ? -2.078 2.855 -10.434 1.00 91.62 91 ASN A CA 1
ATOM 720 C C . ASN A 1 91 ? -3.100 2.324 -11.454 1.00 91.62 91 ASN A C 1
ATOM 722 O O . ASN A 1 91 ? -4.249 2.060 -11.119 1.00 91.62 91 ASN A O 1
ATOM 726 N N . THR A 1 92 ? -2.683 2.129 -12.704 1.00 89.12 92 THR A N 1
ATOM 727 C CA . THR A 1 92 ? -3.609 1.752 -13.788 1.00 89.12 92 THR A CA 1
ATOM 728 C C . THR A 1 92 ? -3.945 0.261 -13.841 1.00 89.12 92 THR A C 1
ATOM 730 O O . THR A 1 92 ? -5.002 -0.120 -14.351 1.00 89.12 92 THR A O 1
ATOM 733 N N . ASP A 1 93 ? -3.069 -0.583 -13.304 1.00 91.31 93 ASP A N 1
ATOM 734 C CA . ASP A 1 93 ? -3.024 -2.023 -13.570 1.00 91.31 93 ASP A CA 1
ATOM 735 C C . ASP A 1 93 ? -3.273 -2.874 -12.318 1.00 91.31 93 ASP A C 1
ATOM 737 O O . ASP A 1 93 ? -3.364 -4.098 -12.417 1.00 91.31 93 ASP A O 1
ATOM 741 N N . LEU A 1 94 ? -3.386 -2.252 -11.142 1.00 91.19 94 LEU A N 1
ATOM 742 C CA . LEU A 1 94 ? -3.558 -2.949 -9.878 1.00 91.19 94 LEU A CA 1
ATOM 743 C C . LEU A 1 94 ? -4.878 -3.721 -9.896 1.00 91.19 94 LEU A C 1
ATOM 745 O O . LEU A 1 94 ? -5.943 -3.161 -10.148 1.00 91.19 94 LEU A O 1
ATOM 749 N N . GLU A 1 95 ? -4.798 -5.020 -9.615 1.00 90.50 95 GLU A N 1
ATOM 750 C CA . GLU A 1 95 ? -5.947 -5.923 -9.748 1.00 90.50 95 GLU A CA 1
ATOM 751 C C . GLU A 1 95 ? -6.777 -6.009 -8.462 1.00 90.50 95 GLU A C 1
ATOM 753 O O . GLU A 1 95 ? -7.970 -6.300 -8.497 1.00 90.50 95 GLU A O 1
ATOM 758 N N .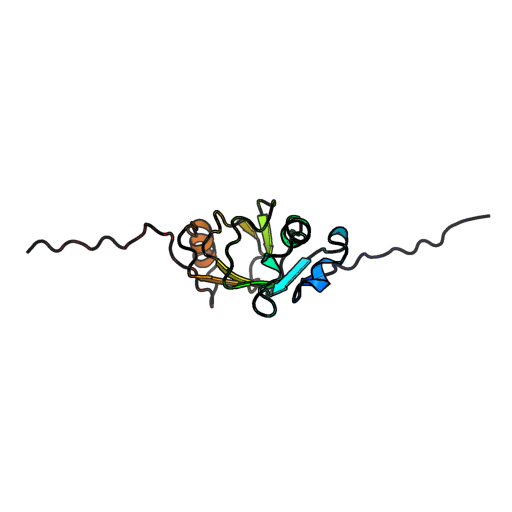 LYS A 1 96 ? -6.145 -5.793 -7.302 1.00 91.31 96 LYS A N 1
ATOM 759 C CA . LYS A 1 96 ? -6.803 -5.889 -5.995 1.00 91.31 96 LYS A CA 1
ATOM 760 C C . LYS A 1 96 ? -6.104 -5.067 -4.921 1.00 91.31 96 LYS A C 1
ATOM 762 O O . LYS A 1 96 ? -4.882 -4.912 -4.935 1.00 91.31 96 LYS A O 1
ATOM 767 N N . LEU A 1 97 ? -6.887 -4.647 -3.933 1.00 92.56 97 LEU A N 1
ATOM 768 C CA . LEU A 1 97 ? -6.387 -4.115 -2.669 1.00 92.56 97 LEU A CA 1
ATOM 769 C C . LEU A 1 97 ? -6.316 -5.231 -1.610 1.00 92.56 97 LEU A C 1
ATOM 771 O O . LEU A 1 97 ? -7.173 -6.119 -1.596 1.00 92.56 97 LEU A O 1
ATOM 775 N N . PRO A 1 98 ? -5.315 -5.214 -0.713 1.00 94.19 98 PRO A N 1
ATOM 776 C CA . PRO A 1 98 ? -5.380 -5.984 0.521 1.00 94.19 98 PRO A CA 1
ATOM 777 C C . PRO A 1 98 ? -6.436 -5.380 1.454 1.00 94.19 98 PRO A C 1
ATOM 779 O O . PRO A 1 98 ? -6.849 -4.229 1.297 1.00 94.19 98 PRO A O 1
ATOM 782 N N . LYS A 1 99 ? -6.843 -6.136 2.474 1.00 95.81 99 LYS A N 1
ATOM 783 C CA . LYS A 1 99 ? -7.621 -5.561 3.572 1.00 95.81 99 LYS A CA 1
ATOM 784 C C . LYS A 1 99 ? -6.718 -4.675 4.416 1.00 95.81 99 LYS A C 1
ATOM 786 O O . LYS A 1 99 ? -5.586 -5.051 4.713 1.00 95.81 99 LYS A O 1
ATOM 791 N N . PHE A 1 100 ? -7.235 -3.529 4.832 1.00 96.69 100 PHE A N 1
ATOM 792 C CA . PHE A 1 100 ? -6.534 -2.627 5.733 1.00 96.69 100 PHE A CA 1
ATOM 793 C C . PHE A 1 100 ? -7.110 -2.765 7.143 1.00 96.69 100 PHE A C 1
ATOM 795 O O . PHE A 1 100 ? -8.325 -2.742 7.323 1.00 96.69 100 PHE A O 1
ATOM 802 N N . GLU A 1 101 ? -6.242 -2.909 8.139 1.00 96.56 101 GLU A N 1
ATOM 803 C CA . GLU A 1 101 ? -6.608 -2.948 9.556 1.00 96.56 101 GLU A CA 1
ATOM 804 C C . GLU A 1 101 ? -5.927 -1.805 10.306 1.00 96.56 101 GLU A C 1
ATOM 806 O O . GLU A 1 101 ? -4.743 -1.545 10.118 1.00 96.56 101 GLU A O 1
ATOM 811 N N . TRP A 1 102 ? -6.666 -1.128 11.179 1.00 95.44 102 TRP A N 1
ATOM 812 C CA . TRP A 1 102 ? -6.138 -0.099 12.074 1.00 95.44 102 TRP A CA 1
ATOM 813 C C . TRP A 1 102 ? -6.940 -0.069 13.368 1.00 95.44 102 TRP A C 1
ATOM 815 O O . TRP A 1 102 ? -8.093 -0.518 13.404 1.00 95.44 102 TRP A O 1
ATOM 825 N N . GLU A 1 103 ? -6.316 0.454 14.419 1.00 93.94 103 GLU A N 1
ATOM 826 C CA . GLU A 1 103 ? -6.934 0.601 15.734 1.00 93.94 103 GLU A CA 1
ATOM 827 C C . GLU A 1 103 ? -8.082 1.620 15.714 1.00 93.94 103 GLU A C 1
ATOM 829 O O . GLU A 1 103 ? -8.086 2.587 14.943 1.00 93.94 103 GLU A O 1
ATOM 834 N N . ASP A 1 104 ? -9.072 1.412 16.581 1.00 90.31 104 ASP A N 1
ATOM 835 C CA . ASP A 1 104 ? -10.184 2.346 16.727 1.00 90.31 104 ASP A CA 1
ATOM 836 C C . ASP A 1 104 ? -9.682 3.706 17.231 1.00 90.31 104 ASP A C 1
ATOM 838 O O . ASP A 1 104 ? -8.943 3.803 18.208 1.00 90.31 104 ASP A O 1
ATOM 842 N N . GLY A 1 105 ? -10.103 4.777 16.556 1.00 89.88 105 GLY A N 1
ATOM 843 C CA . GLY A 1 105 ? -9.664 6.142 16.855 1.00 89.88 105 GLY A CA 1
ATOM 844 C C . GLY A 1 105 ? -8.332 6.547 16.213 1.00 89.88 105 GLY A C 1
ATOM 845 O O . GLY A 1 105 ? -7.987 7.727 16.284 1.00 89.88 105 GLY A O 1
ATOM 846 N N . ALA A 1 106 ? -7.622 5.625 15.552 1.00 92.50 106 ALA A N 1
ATOM 847 C CA . ALA A 1 106 ? -6.420 5.961 14.795 1.00 92.50 106 ALA A CA 1
ATOM 848 C C . ALA A 1 106 ? -6.743 6.895 13.619 1.00 92.50 106 ALA A C 1
ATOM 850 O O . ALA A 1 106 ? -7.768 6.766 12.939 1.00 92.50 106 ALA A O 1
ATOM 851 N N . LYS A 1 107 ? -5.834 7.833 13.357 1.00 94.19 107 LYS A N 1
ATOM 852 C CA . LYS A 1 107 ? -5.896 8.744 12.217 1.00 94.19 107 LYS A CA 1
ATOM 853 C C . LYS A 1 107 ? -5.275 8.059 11.013 1.00 94.19 107 LYS A C 1
ATOM 855 O O . LYS A 1 107 ? -4.059 7.935 10.941 1.00 94.19 107 LYS A O 1
ATOM 860 N N . VAL A 1 108 ? -6.096 7.645 10.058 1.00 96.81 108 VAL A N 1
ATOM 861 C CA . VAL A 1 108 ? -5.624 7.079 8.789 1.00 96.81 108 VAL A CA 1
ATOM 862 C C . VAL A 1 108 ? -6.272 7.807 7.620 1.00 96.81 108 VAL A C 1
ATOM 864 O O . VAL A 1 108 ? -7.428 8.220 7.707 1.00 96.81 108 VAL A O 1
ATOM 867 N N . THR A 1 109 ? -5.522 7.991 6.535 1.00 97.50 109 THR A N 1
ATOM 868 C CA . THR A 1 109 ? -6.014 8.665 5.324 1.00 97.50 109 THR A CA 1
ATOM 869 C C . THR A 1 109 ? -5.794 7.800 4.093 1.00 97.50 109 THR A C 1
ATOM 871 O O . THR A 1 109 ? -4.716 7.238 3.909 1.00 97.50 109 THR A O 1
ATOM 874 N N . PHE A 1 110 ? -6.807 7.740 3.228 1.00 97.81 110 PHE A N 1
ATOM 875 C CA . PHE A 1 110 ? -6.744 7.052 1.943 1.00 97.81 110 PHE A CA 1
ATOM 876 C C . PHE A 1 110 ? -6.938 8.031 0.787 1.00 97.81 110 PHE A C 1
ATOM 878 O O . PHE A 1 110 ? -7.907 8.789 0.774 1.00 97.81 110 PHE A O 1
ATOM 885 N N . ILE A 1 111 ? -6.058 7.983 -0.208 1.00 96.50 111 ILE A N 1
ATOM 886 C CA . ILE A 1 111 ? -6.196 8.682 -1.488 1.00 96.50 111 ILE A CA 1
ATOM 887 C C . ILE A 1 111 ? -6.055 7.636 -2.595 1.00 96.50 111 ILE A C 1
ATOM 889 O O . ILE A 1 111 ? -4.949 7.263 -2.961 1.00 96.50 111 ILE A O 1
ATOM 893 N N . ILE A 1 112 ? -7.166 7.111 -3.104 1.00 95.06 112 ILE A N 1
ATOM 894 C CA . ILE A 1 112 ? -7.158 6.079 -4.152 1.00 95.06 112 ILE A CA 1
ATOM 895 C C . ILE A 1 112 ? -7.901 6.626 -5.361 1.00 95.06 112 ILE A C 1
ATOM 897 O O . ILE A 1 112 ? -9.116 6.817 -5.303 1.00 95.06 112 ILE A O 1
ATOM 901 N N . VAL A 1 113 ? -7.166 6.908 -6.432 1.00 92.19 113 VAL A N 1
ATOM 902 C CA . VAL A 1 113 ? -7.666 7.599 -7.628 1.00 92.19 113 VAL A CA 1
ATOM 903 C C . VAL A 1 113 ? -7.057 7.006 -8.891 1.00 92.19 113 VAL A C 1
ATOM 905 O O . VAL A 1 113 ? -5.951 6.483 -8.849 1.00 92.19 113 VAL A O 1
ATOM 908 N N . ASP A 1 114 ? -7.774 7.084 -10.009 1.00 87.50 114 ASP A N 1
ATOM 909 C CA . ASP A 1 114 ? -7.299 6.640 -11.328 1.00 87.50 114 ASP A CA 1
ATOM 910 C C . ASP A 1 114 ? -6.860 5.160 -11.404 1.00 87.50 114 ASP A C 1
ATOM 912 O O . ASP A 1 114 ? -6.044 4.771 -12.236 1.00 87.50 114 ASP A O 1
ATOM 916 N N . ASN A 1 115 ? -7.469 4.299 -10.581 1.00 87.06 115 ASN A N 1
ATOM 917 C CA . ASN A 1 115 ? -7.309 2.844 -10.603 1.00 87.06 115 ASN A CA 1
ATOM 918 C C . ASN A 1 115 ? -8.548 2.174 -11.200 1.00 87.06 115 ASN A C 1
ATOM 920 O O . ASN A 1 115 ? -9.407 1.647 -10.490 1.00 87.06 115 ASN A O 1
ATOM 924 N N . HIS A 1 116 ? -8.695 2.217 -12.521 1.00 81.00 116 HIS A N 1
ATOM 925 C CA . HIS A 1 116 ? -9.961 1.857 -13.173 1.00 81.00 116 HIS A CA 1
ATOM 926 C C . HIS A 1 116 ? -10.379 0.388 -13.005 1.00 81.00 116 HIS A C 1
ATOM 928 O O . HIS A 1 116 ? -11.543 0.056 -13.199 1.00 81.00 116 HIS A O 1
ATOM 934 N N . ASN A 1 117 ? -9.443 -0.481 -12.629 1.00 81.62 117 ASN A N 1
ATOM 935 C CA . ASN A 1 117 ? -9.673 -1.915 -12.479 1.00 81.62 117 ASN A CA 1
ATOM 936 C C . ASN A 1 117 ? -9.875 -2.351 -11.018 1.00 81.62 117 ASN A C 1
ATOM 938 O O . ASN A 1 117 ? -10.125 -3.528 -10.768 1.00 81.62 117 ASN A O 1
ATOM 942 N N . LEU A 1 118 ? -9.779 -1.425 -10.056 1.00 88.06 118 LEU A N 1
ATOM 943 C CA . LEU A 1 118 ? -9.898 -1.747 -8.637 1.00 88.06 118 LEU A CA 1
ATOM 944 C C . LEU A 1 118 ? -11.336 -1.660 -8.134 1.00 88.06 118 LEU A C 1
ATOM 946 O O . LEU A 1 118 ? -11.993 -0.621 -8.234 1.00 88.06 118 LEU A O 1
ATOM 950 N N . ASP A 1 119 ? -11.771 -2.732 -7.480 1.00 89.69 119 ASP A N 1
ATOM 951 C CA . ASP A 1 119 ? -12.920 -2.693 -6.586 1.00 89.69 119 ASP A CA 1
ATOM 952 C C . ASP A 1 119 ? -12.510 -2.086 -5.234 1.00 89.69 119 ASP A C 1
ATOM 954 O O . ASP A 1 119 ? -11.666 -2.620 -4.511 1.00 89.69 119 ASP A O 1
ATOM 958 N N . THR A 1 120 ? -13.111 -0.946 -4.901 1.00 92.56 120 THR A N 1
ATOM 959 C CA . THR A 1 120 ? -12.882 -0.204 -3.655 1.00 92.56 120 THR A CA 1
ATOM 960 C C . THR A 1 120 ? -14.057 -0.304 -2.679 1.00 92.56 120 THR A C 1
ATOM 962 O O . THR A 1 120 ? -14.041 0.373 -1.648 1.00 92.56 120 THR A O 1
ATOM 965 N N . SER A 1 121 ? -15.067 -1.136 -2.966 1.00 91.88 121 SER A N 1
ATOM 966 C CA . SER A 1 121 ? -16.327 -1.209 -2.210 1.00 91.88 121 SER A CA 1
ATOM 967 C C . SER A 1 121 ? -16.093 -1.454 -0.721 1.00 91.88 121 SER A C 1
ATOM 969 O O . SER A 1 121 ? -16.549 -0.672 0.113 1.00 91.88 121 SER A O 1
ATOM 971 N N . GLU A 1 122 ? -15.306 -2.482 -0.383 1.00 92.56 122 GLU A N 1
ATOM 972 C CA . GLU A 1 122 ? -15.017 -2.843 1.012 1.00 92.56 122 GLU A CA 1
ATOM 973 C C . GLU A 1 122 ? -14.316 -1.693 1.757 1.00 92.56 122 GLU A C 1
ATOM 975 O O . GLU A 1 122 ? -14.681 -1.358 2.885 1.00 92.56 122 GLU A O 1
ATOM 980 N N . LEU A 1 123 ? -13.344 -1.032 1.121 1.00 94.94 123 LEU A N 1
ATOM 981 C CA . LEU A 1 123 ? -12.646 0.102 1.730 1.00 94.94 123 LEU A CA 1
ATOM 982 C C . LEU A 1 123 ? -13.589 1.295 1.946 1.00 94.94 123 LEU A C 1
ATOM 984 O O . LEU A 1 123 ? -13.556 1.930 3.000 1.00 94.94 123 LEU A O 1
ATOM 988 N N . LEU A 1 124 ? -14.453 1.590 0.973 1.00 94.62 124 LEU A N 1
ATOM 989 C CA . LEU A 1 124 ? -15.449 2.656 1.082 1.00 94.62 124 LEU A CA 1
ATOM 990 C C . LEU A 1 124 ? -16.443 2.396 2.219 1.00 94.62 124 LEU A C 1
ATOM 992 O O . LEU A 1 124 ? -16.803 3.331 2.938 1.00 94.62 124 LEU A O 1
ATOM 996 N N . GLU A 1 125 ? -16.887 1.152 2.394 1.00 93.62 125 GLU A N 1
ATOM 997 C CA . GLU A 1 125 ? -17.742 0.757 3.516 1.00 93.62 125 GLU A CA 1
ATOM 998 C C . GLU A 1 125 ? -17.042 0.979 4.858 1.00 93.62 125 GLU A C 1
ATOM 1000 O O . GLU A 1 125 ? -17.626 1.588 5.758 1.00 93.62 125 GLU A O 1
ATOM 1005 N N . GLN A 1 126 ? -15.775 0.575 4.978 1.00 93.12 126 GLN A N 1
ATOM 1006 C CA . GLN A 1 126 ? -14.992 0.772 6.200 1.00 93.12 126 GLN A CA 1
ATOM 1007 C C . GLN A 1 126 ? -14.776 2.256 6.526 1.00 93.12 126 GLN A C 1
ATOM 1009 O O . GLN A 1 126 ? -14.980 2.669 7.671 1.00 93.12 126 GLN A O 1
ATOM 1014 N N . ILE A 1 127 ? -14.429 3.076 5.527 1.00 93.19 127 ILE A N 1
ATOM 1015 C CA . ILE A 1 127 ? -14.258 4.531 5.677 1.00 93.19 127 ILE A CA 1
ATOM 1016 C C . ILE A 1 127 ? -15.552 5.180 6.184 1.00 93.19 127 ILE A C 1
ATOM 1018 O O . ILE A 1 127 ? -15.515 5.973 7.128 1.00 93.19 127 ILE A O 1
ATOM 1022 N N . LYS A 1 128 ? -16.707 4.812 5.609 1.00 92.44 128 LYS A N 1
ATOM 1023 C CA . LYS A 1 128 ? -18.022 5.321 6.033 1.00 92.44 128 LYS A CA 1
ATOM 1024 C C . LYS A 1 128 ? -18.384 4.866 7.445 1.00 92.44 128 LYS A C 1
ATOM 1026 O O . LYS A 1 128 ? -18.812 5.687 8.254 1.00 92.44 128 LYS A O 1
ATOM 1031 N N . ALA A 1 129 ? -18.206 3.580 7.749 1.00 93.31 129 ALA A N 1
ATOM 1032 C CA . ALA A 1 129 ? -18.549 3.003 9.047 1.00 93.31 129 ALA A CA 1
ATOM 1033 C C . ALA A 1 129 ? -17.743 3.639 10.188 1.00 93.31 129 ALA A C 1
ATOM 1035 O O . ALA A 1 129 ? -18.300 3.943 11.244 1.00 93.31 129 ALA A O 1
ATOM 1036 N N . ARG A 1 130 ? -16.451 3.900 9.956 1.00 91.81 130 ARG A N 1
ATOM 1037 C CA . ARG A 1 130 ? -15.548 4.513 10.941 1.00 91.81 130 ARG A CA 1
ATOM 1038 C C . ARG A 1 130 ? -15.512 6.044 10.890 1.00 91.81 130 ARG A C 1
ATOM 1040 O O . ARG A 1 130 ? -14.837 6.648 11.715 1.00 91.81 130 ARG A O 1
ATOM 1047 N N . LYS A 1 131 ? -16.258 6.669 9.968 1.00 91.00 131 LYS A N 1
ATOM 1048 C CA . LYS A 1 131 ? -16.333 8.130 9.772 1.00 91.00 131 LYS A CA 1
ATOM 1049 C C . LYS A 1 131 ? -14.954 8.776 9.590 1.00 91.00 131 LYS A C 1
ATOM 1051 O O . LYS A 1 131 ? -14.667 9.810 10.186 1.00 91.00 131 LYS A O 1
ATOM 1056 N N . LEU A 1 132 ? -14.098 8.151 8.782 1.00 91.00 132 LEU A N 1
ATOM 1057 C CA . LEU A 1 132 ? -12.776 8.699 8.487 1.00 91.00 132 LEU A CA 1
ATOM 1058 C C . LEU A 1 132 ? -12.898 9.958 7.621 1.00 91.00 132 LEU A C 1
ATOM 1060 O O . LEU A 1 132 ? -13.475 9.925 6.533 1.00 91.00 132 LEU A O 1
ATOM 1064 N N . GLU A 1 133 ? -12.335 11.063 8.100 1.00 90.12 133 GLU A N 1
ATOM 1065 C CA . GLU A 1 133 ? -12.279 12.331 7.372 1.00 90.12 133 GLU A CA 1
ATOM 1066 C C . GLU A 1 133 ? -11.022 12.416 6.491 1.00 90.12 133 GLU A C 1
ATOM 1068 O O . GLU A 1 133 ? -10.053 11.684 6.685 1.00 90.12 133 GLU A O 1
ATOM 1073 N N . GLY A 1 134 ? -11.035 13.297 5.487 1.00 90.00 134 GLY A N 1
ATOM 1074 C CA . GLY A 1 134 ? -9.869 13.569 4.633 1.00 90.00 134 GLY A CA 1
ATOM 1075 C C . GLY A 1 134 ? -9.533 12.494 3.591 1.00 90.00 134 GLY A C 1
ATOM 1076 O O . GLY A 1 134 ? -8.662 12.720 2.755 1.00 90.00 134 GLY A O 1
ATOM 1077 N N . SER A 1 135 ? -10.232 11.356 3.589 1.00 94.88 135 SER A N 1
ATOM 1078 C CA . SER A 1 135 ? -10.023 10.295 2.600 1.00 94.88 135 SER A CA 1
ATOM 1079 C C . SER A 1 135 ? -10.783 10.563 1.296 1.00 94.88 135 SER A C 1
ATOM 1081 O O . SER A 1 135 ? -11.963 10.908 1.310 1.00 94.88 135 SER A O 1
ATOM 1083 N N . THR A 1 136 ? -10.113 10.360 0.162 1.00 93.69 136 THR A N 1
ATOM 1084 C CA . THR A 1 136 ? -10.684 10.426 -1.190 1.00 93.69 136 THR A CA 1
ATOM 1085 C C . THR A 1 136 ? -10.448 9.094 -1.885 1.00 93.69 136 THR A C 1
ATOM 1087 O O . THR A 1 136 ? -9.340 8.795 -2.313 1.00 93.69 136 THR A O 1
ATOM 1090 N N . VAL A 1 137 ? -11.491 8.278 -1.997 1.00 92.56 137 VAL A N 1
ATOM 1091 C CA . VAL A 1 137 ? -11.416 6.960 -2.636 1.00 92.56 137 VAL A CA 1
ATOM 1092 C C . VAL A 1 137 ? -12.397 6.941 -3.797 1.00 92.56 137 VAL A C 1
ATOM 1094 O O . VAL A 1 137 ? -13.577 7.258 -3.625 1.00 92.56 137 VAL A O 1
ATOM 1097 N N . GLN A 1 138 ? -11.902 6.607 -4.988 1.00 89.12 138 GLN A N 1
ATOM 1098 C CA . GLN A 1 138 ? -12.729 6.417 -6.172 1.00 89.12 138 GLN A CA 1
ATOM 1099 C C . GLN A 1 138 ? -13.821 5.377 -5.908 1.00 89.12 138 GLN A C 1
ATOM 1101 O O . GLN A 1 138 ? -13.642 4.460 -5.106 1.00 89.12 138 GLN A O 1
ATOM 1106 N N . ARG A 1 139 ? -14.942 5.486 -6.618 1.00 81.94 139 ARG A N 1
ATOM 1107 C CA . ARG A 1 139 ? -15.953 4.424 -6.618 1.00 81.94 139 ARG A CA 1
ATOM 1108 C C . ARG A 1 139 ? -15.481 3.239 -7.470 1.00 81.94 139 ARG A C 1
ATOM 1110 O O . ARG A 1 139 ? -14.676 3.453 -8.382 1.00 81.94 139 ARG A O 1
ATOM 1117 N N . PRO A 1 140 ? -15.991 2.026 -7.208 1.00 76.81 140 PRO A N 1
ATOM 1118 C CA . PRO A 1 140 ? -15.773 0.891 -8.091 1.00 76.81 140 PRO A CA 1
ATOM 1119 C C . PRO A 1 140 ? -16.233 1.238 -9.510 1.00 76.81 140 PRO A C 1
ATOM 1121 O O . PRO A 1 140 ? -17.287 1.853 -9.708 1.00 76.81 140 PRO A O 1
ATOM 1124 N N . PHE A 1 141 ? -15.449 0.849 -10.513 1.00 65.69 141 PHE A N 1
ATOM 1125 C CA . PHE A 1 141 ? -15.868 0.997 -11.904 1.00 65.69 141 PHE A CA 1
ATOM 1126 C C . PHE A 1 141 ? -17.081 0.098 -12.178 1.00 65.69 141 PHE A C 1
ATOM 1128 O O . PHE A 1 141 ? -17.052 -1.098 -11.903 1.00 65.69 141 PHE A O 1
ATOM 1135 N N . GLY A 1 142 ? -18.157 0.681 -12.715 1.00 53.53 142 GLY A N 1
ATOM 1136 C CA . GLY A 1 142 ? -19.433 -0.006 -12.959 1.00 53.53 142 GLY A CA 1
ATOM 1137 C C . GLY A 1 142 ? -20.587 0.476 -12.074 1.00 53.53 142 GLY A C 1
ATOM 1138 O O . GLY A 1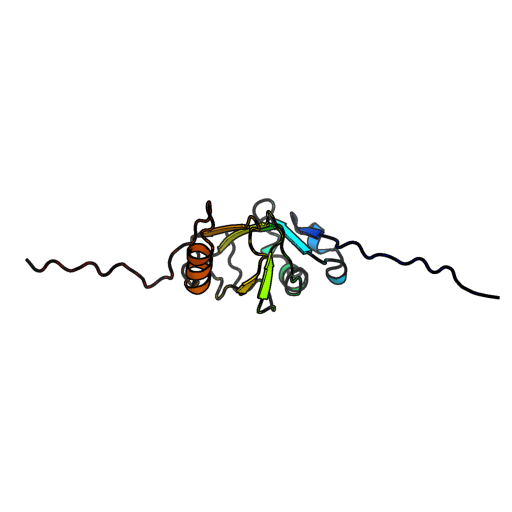 142 ? -21.740 0.343 -12.475 1.00 53.53 142 GLY A O 1
ATOM 1139 N N . GLU A 1 143 ? -20.306 1.139 -10.947 1.00 49.00 143 GLU A N 1
ATOM 1140 C CA . GLU A 1 143 ? -21.313 1.878 -10.174 1.00 49.00 143 GLU A CA 1
ATOM 1141 C C . GLU A 1 143 ? -21.477 3.302 -10.719 1.00 49.00 143 GLU A C 1
ATOM 1143 O O . GLU A 1 143 ? -21.104 4.305 -10.100 1.00 49.00 143 GLU A O 1
ATOM 1148 N N . PHE A 1 144 ? -22.054 3.413 -11.912 1.00 50.56 144 PHE A N 1
ATOM 1149 C CA . PHE A 1 144 ? -22.659 4.680 -12.304 1.00 50.56 144 PHE A CA 1
ATOM 1150 C C . PHE A 1 144 ? -23.967 4.814 -11.519 1.00 50.56 144 PHE A C 1
ATOM 1152 O O . PHE A 1 144 ? -24.719 3.838 -11.460 1.00 50.56 144 PHE A O 1
ATOM 1159 N N . PRO A 1 145 ? -24.284 5.976 -10.913 1.00 46.62 145 PRO A N 1
ATOM 1160 C CA . PRO A 1 145 ? -25.663 6.207 -10.511 1.00 46.62 145 PRO A CA 1
ATOM 1161 C C . PRO A 1 145 ? -26.509 5.957 -11.755 1.00 46.62 145 PRO A C 1
ATOM 1163 O O . PRO A 1 145 ? -26.190 6.523 -12.804 1.00 46.62 145 PRO A O 1
ATOM 1166 N N . GLU A 1 146 ? -27.512 5.075 -11.658 1.00 48.81 146 GLU A N 1
ATOM 1167 C CA . GLU A 1 146 ? -28.495 4.899 -12.722 1.00 48.81 146 GLU A CA 1
ATOM 1168 C C . GLU A 1 146 ? -28.884 6.302 -13.174 1.00 48.81 146 GLU A C 1
ATOM 1170 O O . GLU A 1 146 ? -29.486 7.078 -12.424 1.00 48.81 146 GLU A O 1
ATOM 1175 N N . ILE A 1 147 ? -28.470 6.668 -14.387 1.00 44.00 147 ILE A N 1
ATOM 1176 C CA . ILE A 1 147 ? -29.071 7.794 -15.067 1.00 44.00 147 ILE A CA 1
ATOM 1177 C C . ILE A 1 147 ? -30.502 7.317 -15.221 1.00 44.00 147 ILE A C 1
ATOM 1179 O O . ILE A 1 147 ? -30.788 6.491 -16.085 1.00 44.00 147 ILE A O 1
ATOM 1183 N N . VAL A 1 148 ? -31.374 7.760 -14.313 1.00 43.88 148 VAL A N 1
ATOM 1184 C CA . VAL A 1 148 ? -32.813 7.622 -14.457 1.00 43.88 148 VAL A CA 1
ATOM 1185 C C . VAL A 1 148 ? -33.096 8.296 -15.782 1.00 43.88 148 VAL A C 1
ATOM 1187 O O . VAL A 1 148 ? -33.134 9.526 -15.873 1.00 43.88 148 VAL A O 1
ATOM 1190 N N . ALA A 1 149 ? -33.179 7.480 -16.830 1.00 39.72 149 ALA A N 1
ATOM 1191 C CA . ALA A 1 149 ? -33.608 7.888 -18.139 1.00 39.72 149 ALA A CA 1
ATOM 1192 C C . ALA A 1 149 ? -35.010 8.441 -17.918 1.00 39.72 149 ALA A C 1
ATOM 1194 O O . ALA A 1 149 ? -35.985 7.699 -17.794 1.00 39.72 149 ALA A O 1
ATOM 1195 N N . ARG A 1 150 ? -35.105 9.764 -17.770 1.00 39.22 150 ARG A N 1
ATOM 1196 C CA . ARG A 1 150 ? -36.374 10.455 -17.898 1.00 39.22 150 ARG A CA 1
ATOM 1197 C C . ARG A 1 150 ? -36.773 10.248 -19.345 1.00 39.22 150 ARG A C 1
ATOM 1199 O O . ARG A 1 150 ? -36.281 10.936 -20.232 1.00 39.22 150 ARG A O 1
ATOM 1206 N N . ALA A 1 151 ? -37.613 9.242 -19.554 1.00 41.28 151 ALA A N 1
ATOM 1207 C CA . ALA A 1 151 ? -38.415 9.126 -20.747 1.00 41.28 151 ALA A CA 1
ATOM 1208 C C . ALA A 1 151 ? -39.105 10.478 -20.974 1.00 41.28 151 ALA A C 1
ATOM 1210 O O . ALA A 1 151 ? -39.737 11.037 -20.071 1.00 41.28 151 ALA A O 1
ATOM 1211 N N . SER A 1 152 ? -38.915 11.032 -22.161 1.00 39.34 152 SER A N 1
ATOM 1212 C CA . SER A 1 152 ? -39.723 12.098 -22.742 1.00 39.34 152 SER A CA 1
ATOM 1213 C C . SER A 1 152 ? -39.901 11.760 -24.208 1.00 39.34 152 SER A C 1
ATOM 1215 O O . SER A 1 152 ? -38.891 11.345 -24.822 1.00 39.34 152 SER A O 1
#

Secondary structure (DSSP, 8-state):
-------------PEEEESSGGGGGS-GGG-SEEEEETTS-TTGGGSTTHHHHHTT--EEEEEEEEEE--S-S-S-SEEEEEEEEEEEEEESS---PPEEE--TT---EEEE-S-TT---HHHHHHHHHHT-SS-EEPPPTT----------

Sequence (152 aa):
SLNDGSRIFISGAETCYVHSVKDLERNASECTALDLNTYLDHDIVRSDKFFDFIKNIGEYVLFMLARSDLRKFTDLSVIKLRDGASVSIENTDLEKLPKFEWEDGAKVTFIIVDNHNLDTSELLEQIKARKLEGSTVQRPFGEFPEIVARAS

pLDDT: mean 85.12, std 18.38, range [38.34, 97.81]